Protein AF-X0QUI5-F1 (afdb_monomer_lite)

pLDDT: mean 80.78, std 7.94, range [57.03, 90.5]

Structure (mmCIF, N/CA/C/O backbone):
data_AF-X0QUI5-F1
#
_entry.id   AF-X0QUI5-F1
#
loop_
_atom_site.group_PDB
_atom_site.id
_atom_site.type_symbol
_atom_site.label_atom_id
_atom_site.label_alt_id
_atom_site.label_comp_id
_atom_site.label_asym_id
_atom_site.label_entity_id
_atom_site.label_seq_id
_atom_site.pdbx_PDB_ins_code
_atom_site.Cartn_x
_atom_site.Cartn_y
_atom_site.Cartn_z
_atom_site.occupancy
_atom_site.B_iso_or_equiv
_atom_site.auth_seq_id
_atom_site.auth_comp_id
_atom_site.auth_asym_id
_atom_site.auth_atom_id
_atom_site.pdbx_PDB_model_num
ATOM 1 N N . MET A 1 1 ? 8.650 -0.040 2.275 1.00 75.00 1 MET A N 1
ATOM 2 C CA . MET A 1 1 ? 8.509 -0.451 0.859 1.00 75.00 1 MET A CA 1
ATOM 3 C C . MET A 1 1 ? 8.317 -1.954 0.786 1.00 75.00 1 MET A C 1
ATOM 5 O O . MET A 1 1 ? 8.929 -2.659 1.582 1.00 75.00 1 MET A O 1
ATOM 9 N N . GLY A 1 2 ? 7.518 -2.452 -0.155 1.00 81.69 2 GLY A N 1
ATOM 10 C CA . GLY A 1 2 ? 7.295 -3.889 -0.333 1.00 81.69 2 GLY A CA 1
ATOM 11 C C . GLY A 1 2 ? 7.463 -4.349 -1.783 1.00 81.69 2 GLY A C 1
ATOM 12 O O . GLY A 1 2 ? 7.806 -3.557 -2.657 1.00 81.69 2 GLY A O 1
ATOM 13 N N . ARG A 1 3 ? 7.306 -5.653 -2.028 1.00 83.38 3 ARG A N 1
ATOM 14 C CA . ARG A 1 3 ? 7.445 -6.259 -3.363 1.00 83.38 3 ARG A CA 1
ATOM 15 C C . ARG A 1 3 ? 6.084 -6.695 -3.885 1.00 83.38 3 ARG A C 1
ATOM 17 O O . ARG A 1 3 ? 5.319 -7.289 -3.129 1.00 83.38 3 ARG A O 1
ATOM 24 N N . VAL A 1 4 ? 5.846 -6.470 -5.172 1.00 84.12 4 VAL A N 1
ATOM 25 C CA . VAL A 1 4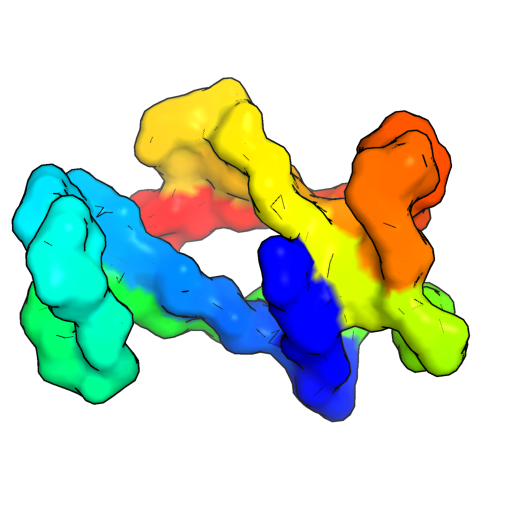 ? 4.746 -7.100 -5.911 1.00 84.12 4 VAL A CA 1
ATOM 26 C C . VAL A 1 4 ? 5.080 -8.578 -6.120 1.00 84.12 4 VAL A C 1
ATOM 28 O O . VAL A 1 4 ? 6.228 -8.935 -6.394 1.00 84.12 4 VAL A O 1
ATOM 31 N N . ARG A 1 5 ? 4.088 -9.452 -5.966 1.00 82.69 5 ARG A N 1
ATOM 32 C CA . ARG A 1 5 ? 4.175 -10.894 -6.202 1.00 82.69 5 ARG A CA 1
ATOM 33 C C . ARG A 1 5 ? 3.120 -11.259 -7.237 1.00 82.69 5 ARG A C 1
ATOM 35 O O . ARG A 1 5 ? 1.942 -11.082 -6.973 1.00 82.69 5 ARG A O 1
ATOM 42 N N . GLN A 1 6 ? 3.544 -11.726 -8.413 1.00 82.00 6 GLN A N 1
ATOM 43 C CA . GLN A 1 6 ? 2.631 -12.137 -9.495 1.00 82.00 6 GLN A CA 1
ATOM 44 C C . GLN A 1 6 ? 1.575 -11.065 -9.857 1.00 82.00 6 GLN A C 1
ATOM 46 O O . GLN A 1 6 ? 0.416 -11.383 -10.078 1.00 82.00 6 GLN A O 1
ATOM 51 N N . GLY A 1 7 ? 1.965 -9.785 -9.887 1.00 82.19 7 GLY A N 1
ATOM 52 C CA . GLY A 1 7 ? 1.044 -8.672 -10.172 1.00 82.19 7 GLY A CA 1
ATOM 53 C C . GLY A 1 7 ? 0.189 -8.214 -8.983 1.00 82.19 7 GLY A C 1
ATOM 54 O O . GLY A 1 7 ? -0.574 -7.265 -9.121 1.00 82.19 7 GLY A O 1
ATOM 55 N N . ILE A 1 8 ? 0.341 -8.825 -7.805 1.00 86.00 8 ILE A N 1
ATOM 56 C CA . ILE A 1 8 ? -0.405 -8.476 -6.592 1.00 86.00 8 ILE A CA 1
ATOM 57 C C . ILE A 1 8 ? 0.539 -7.899 -5.535 1.00 86.00 8 ILE A C 1
ATOM 59 O O . ILE A 1 8 ? 1.589 -8.466 -5.219 1.00 86.00 8 ILE A O 1
ATOM 63 N N . PHE A 1 9 ? 0.165 -6.762 -4.958 1.00 88.31 9 PHE A N 1
ATOM 64 C CA . PHE A 1 9 ? 0.799 -6.208 -3.772 1.00 88.31 9 PHE A CA 1
ATOM 65 C C . PHE A 1 9 ? -0.075 -6.467 -2.536 1.00 88.31 9 PHE A C 1
ATOM 67 O O . PHE A 1 9 ? -1.152 -5.877 -2.435 1.00 88.31 9 PHE A O 1
ATOM 74 N N . PRO A 1 10 ? 0.362 -7.316 -1.587 1.00 88.12 10 PRO A N 1
ATOM 75 C CA . PRO A 1 10 ? -0.374 -7.532 -0.348 1.00 88.12 10 PRO A CA 1
ATOM 76 C C . PRO A 1 10 ? -0.124 -6.363 0.613 1.00 88.12 10 PRO A C 1
ATOM 78 O O . PRO A 1 10 ? 0.944 -6.258 1.226 1.00 88.12 10 PRO A O 1
ATOM 81 N N . LEU A 1 11 ? -1.107 -5.475 0.740 1.00 89.06 11 LEU A N 1
ATOM 82 C CA . LEU A 1 11 ? -1.090 -4.382 1.703 1.00 89.06 11 LEU A CA 1
ATOM 83 C C . LEU A 1 11 ? -1.601 -4.888 3.053 1.00 89.06 11 LEU A C 1
ATOM 85 O O . LEU A 1 11 ? -2.751 -5.302 3.167 1.00 89.06 11 LEU A O 1
ATOM 89 N N . LEU A 1 12 ? -0.757 -4.806 4.079 1.00 88.19 12 LEU A N 1
ATOM 90 C CA . LEU A 1 12 ? -1.150 -5.020 5.470 1.00 88.19 12 LEU A CA 1
ATOM 91 C C . LEU A 1 12 ? -1.258 -3.665 6.166 1.00 88.19 12 LEU A C 1
ATOM 93 O O . LEU A 1 12 ? -0.297 -2.894 6.139 1.00 88.19 12 LEU A O 1
ATOM 97 N N . TYR A 1 13 ? -2.401 -3.376 6.781 1.00 86.38 13 TYR A N 1
ATOM 98 C CA . TYR A 1 13 ? -2.630 -2.105 7.467 1.00 86.38 13 TYR A CA 1
ATOM 99 C C . TYR A 1 13 ? -3.531 -2.267 8.687 1.00 86.38 13 TYR A C 1
ATOM 101 O O . TYR A 1 13 ? -4.287 -3.224 8.815 1.00 86.38 13 TYR A O 1
ATOM 109 N N . THR A 1 14 ? -3.444 -1.316 9.607 1.00 84.75 14 THR A N 1
ATOM 110 C CA . THR A 1 14 ? -4.312 -1.234 10.778 1.00 84.75 14 THR A CA 1
ATOM 111 C C . THR A 1 14 ? -4.596 0.228 11.077 1.00 84.75 14 THR A C 1
ATOM 113 O O . THR A 1 14 ? -3.745 1.088 10.850 1.00 84.75 14 THR A O 1
ATOM 116 N N . THR A 1 15 ? -5.784 0.503 11.598 1.00 78.56 15 THR A N 1
ATOM 117 C CA . THR A 1 15 ? -6.158 1.812 12.145 1.00 78.56 15 THR A CA 1
ATOM 118 C C . THR A 1 15 ? -6.088 1.825 13.674 1.00 78.56 15 THR A C 1
ATOM 120 O O . THR A 1 15 ? -6.382 2.840 14.303 1.00 78.56 15 THR A O 1
ATOM 123 N N . GLN A 1 16 ? -5.689 0.708 14.300 1.00 79.88 16 GLN A N 1
ATOM 124 C CA . GLN A 1 16 ? -5.636 0.590 15.751 1.00 79.88 16 GLN A CA 1
ATOM 125 C C . GLN A 1 16 ? -4.329 1.169 16.324 1.00 79.88 16 GLN A C 1
ATOM 127 O O . GLN A 1 16 ? -3.243 0.860 15.827 1.00 79.88 16 GLN A O 1
ATOM 132 N N . PRO A 1 17 ? -4.385 1.923 17.441 1.00 70.06 17 PRO A N 1
ATOM 133 C CA . PRO A 1 17 ? -3.194 2.494 18.086 1.00 70.06 17 PRO A CA 1
ATOM 134 C C . PRO A 1 17 ? -2.192 1.446 18.597 1.00 70.06 17 PRO A C 1
ATOM 136 O O . PRO A 1 17 ? -1.021 1.743 18.821 1.00 70.06 17 PRO A O 1
ATOM 139 N N . GLN A 1 18 ? -2.653 0.207 18.794 1.00 65.62 18 GLN A N 1
ATOM 140 C CA . GLN A 1 18 ? -1.898 -0.913 19.370 1.00 65.62 18 GLN A CA 1
ATOM 141 C C . GLN A 1 18 ? -0.794 -1.446 18.438 1.00 65.62 18 GLN A C 1
ATOM 143 O O . GLN A 1 18 ? 0.018 -2.272 18.858 1.00 65.62 18 GLN A O 1
ATOM 148 N N . ALA A 1 19 ? -0.710 -0.929 17.207 1.00 64.94 19 ALA A N 1
ATOM 149 C CA . ALA A 1 19 ? 0.326 -1.255 16.230 1.00 64.94 19 ALA A CA 1
ATOM 150 C C . ALA A 1 19 ? 1.763 -1.034 16.738 1.00 64.94 19 ALA A C 1
ATOM 152 O O . ALA A 1 19 ? 2.700 -1.654 16.234 1.00 64.94 19 ALA A O 1
ATOM 153 N N . LEU A 1 20 ? 1.937 -0.178 17.752 1.00 63.56 20 LEU A N 1
ATOM 154 C CA . LEU A 1 20 ? 3.235 0.183 18.331 1.00 63.56 20 LEU A CA 1
ATOM 155 C C . LEU A 1 20 ? 4.010 -1.008 18.919 1.00 63.56 20 LEU A C 1
ATOM 157 O O . LEU A 1 20 ? 5.234 -0.944 18.985 1.00 63.56 20 LEU A O 1
ATOM 161 N N . ASN A 1 21 ? 3.335 -2.104 19.282 1.00 73.50 21 ASN A N 1
ATOM 162 C CA . ASN A 1 21 ? 3.985 -3.307 19.823 1.00 73.50 21 ASN A CA 1
ATOM 163 C C . ASN A 1 21 ? 4.337 -4.360 18.758 1.00 73.50 21 ASN A C 1
ATOM 165 O O . ASN A 1 21 ? 4.748 -5.468 19.099 1.00 73.50 21 ASN A O 1
ATOM 169 N N . GLY A 1 22 ? 4.205 -4.014 17.474 1.00 72.19 22 GLY A N 1
ATOM 170 C CA . GLY A 1 22 ? 4.393 -4.938 16.364 1.00 72.19 22 GLY A CA 1
ATOM 171 C C . GLY A 1 22 ? 3.174 -5.843 16.189 1.00 72.19 22 GLY A C 1
ATOM 172 O O . GLY A 1 22 ? 2.735 -6.525 17.110 1.00 72.19 22 GLY A O 1
ATOM 173 N N . MET A 1 23 ? 2.616 -5.854 14.983 1.00 83.12 23 MET A N 1
ATOM 174 C CA . MET A 1 23 ? 1.498 -6.728 14.626 1.00 83.12 23 MET A CA 1
ATOM 175 C C . MET A 1 23 ? 1.967 -7.786 13.638 1.00 83.12 23 MET A C 1
ATOM 177 O O . MET A 1 23 ? 2.836 -7.534 12.801 1.00 83.12 23 MET A O 1
ATOM 181 N N . GLN A 1 24 ? 1.378 -8.975 13.730 1.00 84.38 24 GLN A N 1
ATOM 182 C CA . GLN A 1 24 ? 1.632 -10.074 12.809 1.00 84.38 24 GLN A CA 1
ATOM 183 C C . GLN A 1 24 ? 0.358 -10.422 12.046 1.00 84.38 24 GLN A C 1
ATOM 185 O O . GLN A 1 24 ? -0.754 -10.059 12.429 1.00 84.38 24 GLN A O 1
ATOM 190 N N . ARG A 1 25 ? 0.514 -11.145 10.936 1.00 82.12 25 ARG A N 1
ATOM 191 C CA . ARG A 1 25 ? -0.632 -11.658 10.184 1.00 82.12 25 ARG A CA 1
ATOM 192 C C . ARG A 1 25 ? -1.484 -12.541 11.105 1.00 82.12 25 ARG A C 1
ATOM 194 O O . ARG A 1 25 ? -0.951 -13.433 11.757 1.00 82.12 25 ARG A O 1
ATOM 201 N N . GLY A 1 26 ? -2.785 -12.267 11.166 1.00 81.00 26 GLY A N 1
ATOM 202 C CA . GLY A 1 26 ? -3.710 -12.920 12.098 1.00 81.00 26 GLY A CA 1
ATOM 203 C C . GLY A 1 26 ? -3.888 -12.199 13.440 1.00 81.00 26 GLY A C 1
ATOM 204 O O . GLY A 1 26 ? -4.739 -12.602 14.226 1.00 81.00 26 GLY A O 1
ATOM 205 N N . THR A 1 27 ? -3.144 -11.120 13.716 1.00 85.94 27 THR A N 1
ATOM 206 C CA . THR A 1 27 ? -3.450 -10.237 14.850 1.00 85.94 27 THR A CA 1
ATOM 207 C C . THR A 1 27 ? -4.784 -9.523 14.608 1.00 85.94 27 THR A C 1
ATOM 209 O O . THR A 1 27 ? -5.010 -8.972 13.530 1.00 85.94 27 THR A O 1
ATOM 212 N N . ASN A 1 28 ? -5.660 -9.508 15.619 1.00 82.19 28 ASN A N 1
ATOM 213 C CA . ASN A 1 28 ? -6.934 -8.787 15.561 1.00 82.19 28 ASN A CA 1
ATOM 214 C C . ASN A 1 28 ? -6.713 -7.311 15.196 1.00 82.19 28 ASN A C 1
ATOM 216 O O . ASN A 1 28 ? -5.843 -6.655 15.761 1.00 82.19 28 ASN A O 1
ATOM 220 N N . GLY A 1 29 ? -7.507 -6.802 14.251 1.00 82.50 29 GLY A N 1
ATOM 221 C CA . GLY A 1 29 ? -7.402 -5.422 13.768 1.00 82.50 29 GLY A CA 1
ATOM 222 C C . GLY A 1 29 ? -6.308 -5.170 12.726 1.00 82.50 29 GLY A C 1
ATOM 223 O O . GLY A 1 29 ? -6.152 -4.025 12.300 1.00 82.50 29 GLY A O 1
ATOM 224 N N . LEU A 1 30 ? -5.550 -6.192 12.305 1.00 87.81 30 LEU A N 1
ATOM 225 C CA . LEU A 1 30 ? -4.706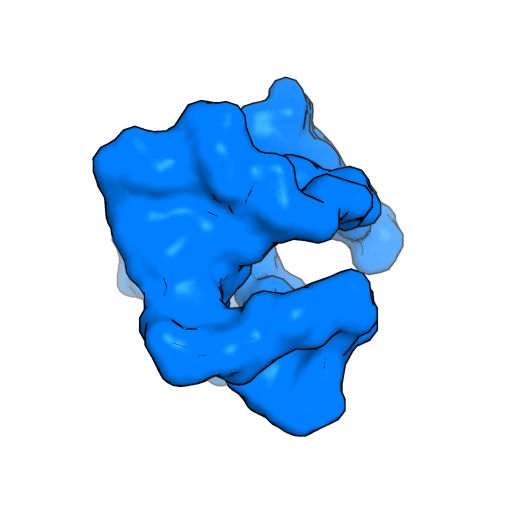 -6.115 11.112 1.00 87.81 30 LEU A CA 1
ATOM 226 C C . LEU A 1 30 ? -5.519 -6.549 9.889 1.00 87.81 30 LEU A C 1
ATOM 228 O O . LEU A 1 30 ? -5.988 -7.683 9.812 1.00 87.81 30 LEU A O 1
ATOM 232 N N . HIS A 1 31 ? -5.649 -5.647 8.929 1.00 88.00 31 HIS A N 1
ATOM 233 C CA . HIS A 1 31 ? -6.345 -5.868 7.672 1.00 88.00 31 HIS A CA 1
ATOM 234 C C . HIS A 1 31 ? -5.350 -6.214 6.569 1.00 88.00 31 HIS A C 1
ATOM 236 O O . HIS A 1 31 ? -4.227 -5.703 6.539 1.00 88.00 31 HIS A O 1
ATOM 242 N N . GLU A 1 32 ? -5.780 -7.074 5.651 1.00 89.69 32 GLU A N 1
ATOM 243 C CA . GLU A 1 32 ? -5.042 -7.411 4.443 1.00 89.69 32 GLU A CA 1
ATOM 244 C C . GLU A 1 32 ? -5.873 -7.069 3.214 1.00 89.69 32 GLU A C 1
ATOM 246 O O . GLU A 1 32 ? -7.043 -7.436 3.127 1.00 89.69 32 GLU A O 1
ATOM 251 N N . LYS A 1 33 ? -5.252 -6.377 2.259 1.00 88.62 33 LYS A N 1
ATOM 252 C CA . LYS A 1 33 ? -5.867 -6.005 0.990 1.00 88.62 33 LYS A CA 1
ATOM 253 C C . LYS A 1 33 ? -4.925 -6.340 -0.152 1.00 88.62 33 LYS A C 1
ATOM 255 O O . LYS A 1 33 ? -3.788 -5.868 -0.197 1.00 88.62 33 LYS A O 1
ATOM 260 N N . GLU A 1 34 ? -5.403 -7.156 -1.078 1.00 89.94 34 GLU A N 1
ATOM 261 C CA . GLU A 1 34 ? -4.677 -7.481 -2.299 1.00 89.94 34 GLU A CA 1
ATOM 262 C C . GLU A 1 34 ? -4.870 -6.356 -3.311 1.00 89.94 34 GLU A C 1
ATOM 264 O O . GLU A 1 34 ? -5.983 -6.056 -3.741 1.00 89.94 34 GLU A O 1
ATOM 269 N N . ILE A 1 35 ? -3.776 -5.686 -3.666 1.00 88.19 35 ILE A N 1
ATOM 270 C CA . ILE A 1 35 ? -3.803 -4.603 -4.639 1.00 88.19 35 ILE A CA 1
ATOM 271 C C . ILE A 1 35 ? -3.224 -5.112 -5.947 1.00 88.19 35 ILE A C 1
ATOM 273 O O . ILE A 1 35 ? -2.027 -5.377 -6.044 1.00 88.19 35 ILE A O 1
ATOM 277 N N . GLU A 1 36 ? -4.065 -5.191 -6.972 1.00 85.75 36 GLU A N 1
ATOM 278 C CA . GLU A 1 36 ? -3.597 -5.427 -8.334 1.00 85.75 36 GLU A CA 1
ATOM 279 C C . GLU A 1 36 ? -2.717 -4.266 -8.800 1.00 85.75 36 GLU A 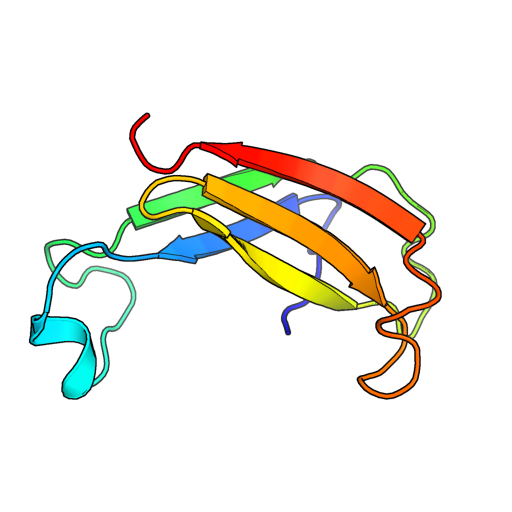C 1
ATOM 281 O O . GLU A 1 36 ? -3.103 -3.089 -8.706 1.00 85.75 36 GLU A O 1
ATOM 286 N N . PHE A 1 37 ? -1.543 -4.627 -9.302 1.00 79.56 37 PHE A N 1
ATOM 287 C CA . PHE A 1 37 ? -0.522 -3.745 -9.831 1.00 79.56 37 PHE A CA 1
ATOM 288 C C . PHE A 1 37 ? -0.223 -4.130 -11.277 1.00 79.56 37 PHE A C 1
ATOM 290 O O . PHE A 1 37 ? 0.279 -5.215 -11.565 1.00 79.56 37 PHE A O 1
ATOM 297 N N . SER A 1 38 ? -0.482 -3.195 -12.183 1.00 70.94 38 SER A N 1
ATOM 298 C CA . SER A 1 38 ? -0.137 -3.294 -13.597 1.00 70.94 38 SER A CA 1
ATOM 299 C C . SER A 1 38 ? 0.931 -2.245 -13.903 1.00 70.94 38 SER A C 1
ATOM 301 O O . SER A 1 38 ? 0.632 -1.056 -13.982 1.00 70.94 38 SER A O 1
ATOM 303 N N . GLY A 1 39 ? 2.187 -2.658 -14.030 1.00 65.62 39 GLY A N 1
ATOM 304 C CA . GLY A 1 39 ? 3.306 -1.761 -14.317 1.00 65.62 39 GLY A CA 1
ATOM 305 C C . GLY A 1 39 ? 4.548 -2.545 -14.717 1.00 65.62 39 GLY A C 1
ATOM 306 O O . GLY A 1 39 ? 4.549 -3.775 -14.630 1.00 65.62 39 GLY A O 1
ATOM 307 N N . ASP A 1 40 ? 5.595 -1.846 -15.154 1.00 66.38 40 ASP A N 1
ATOM 308 C CA . ASP A 1 40 ? 6.890 -2.480 -15.389 1.00 66.38 40 ASP A CA 1
ATOM 309 C C . ASP A 1 40 ? 7.467 -2.950 -14.045 1.00 66.38 40 ASP A C 1
ATOM 311 O O . ASP A 1 40 ? 7.961 -2.166 -13.239 1.00 66.38 40 ASP A O 1
ATOM 315 N N . MET A 1 41 ? 7.341 -4.251 -13.779 1.00 68.25 41 MET A N 1
ATOM 316 C CA . MET A 1 41 ? 7.872 -4.921 -12.587 1.00 68.25 41 MET A CA 1
ATOM 317 C C . MET A 1 41 ? 9.310 -5.393 -12.819 1.00 68.25 41 MET A C 1
ATOM 319 O O . MET A 1 41 ? 9.715 -6.455 -12.331 1.00 68.25 41 MET A O 1
ATOM 323 N N . SER A 1 42 ? 10.072 -4.633 -13.606 1.00 67.00 42 SER A N 1
ATOM 324 C CA . SER A 1 42 ? 11.489 -4.861 -13.839 1.00 67.00 42 SER A CA 1
ATOM 325 C C . SER A 1 42 ? 12.258 -4.982 -12.517 1.00 67.00 42 SER A C 1
ATOM 327 O O . SER A 1 42 ? 11.840 -4.534 -11.440 1.00 67.00 42 SER A O 1
ATOM 329 N N . LYS A 1 43 ? 13.387 -5.700 -12.568 1.00 65.75 43 LYS A N 1
ATOM 330 C CA . LYS A 1 43 ? 14.185 -6.017 -11.378 1.00 65.75 43 LYS A CA 1
ATOM 331 C C . LYS A 1 43 ? 14.569 -4.733 -10.640 1.00 65.75 43 LYS A C 1
ATOM 333 O O . LYS A 1 43 ? 15.362 -3.956 -11.145 1.00 65.75 43 LYS A O 1
ATOM 338 N N . GLY A 1 44 ? 14.083 -4.588 -9.410 1.00 72.81 44 GLY A N 1
ATOM 339 C CA . GLY A 1 44 ? 14.443 -3.473 -8.529 1.00 72.81 44 GLY A CA 1
ATOM 340 C C . GLY A 1 44 ? 13.243 -2.658 -8.064 1.00 72.81 44 GLY A C 1
ATOM 341 O O . GLY A 1 44 ? 13.277 -2.162 -6.942 1.00 72.81 44 GLY A O 1
ATOM 342 N N . MET A 1 45 ? 12.158 -2.630 -8.845 1.00 78.62 45 MET A N 1
ATOM 343 C CA . MET A 1 45 ? 10.947 -1.878 -8.513 1.00 78.62 45 MET A CA 1
ATOM 344 C C . MET A 1 45 ? 10.284 -2.379 -7.221 1.00 78.62 45 MET A C 1
ATOM 346 O O . MET A 1 45 ? 10.147 -3.582 -6.960 1.00 78.62 45 MET A O 1
ATOM 350 N N . ARG A 1 46 ? 9.875 -1.431 -6.380 1.00 85.25 46 ARG A N 1
ATOM 351 C CA . ARG A 1 46 ? 9.269 -1.639 -5.063 1.00 85.25 46 ARG A CA 1
ATOM 352 C C . ARG A 1 46 ? 8.020 -0.785 -4.941 1.00 85.25 46 ARG A C 1
ATOM 354 O O . ARG A 1 46 ? 7.978 0.335 -5.432 1.00 85.25 46 ARG A O 1
ATOM 361 N N . VAL A 1 47 ? 7.037 -1.284 -4.201 1.00 87.56 47 VAL A N 1
ATOM 362 C CA . VAL A 1 47 ? 5.862 -0.488 -3.844 1.00 87.56 47 VAL A CA 1
ATOM 363 C C . VAL A 1 47 ? 6.200 0.396 -2.651 1.00 87.56 47 VAL A C 1
ATOM 365 O O . VAL A 1 47 ? 6.615 -0.088 -1.586 1.00 87.56 47 VAL A O 1
ATOM 368 N N . PHE A 1 48 ? 6.005 1.693 -2.833 1.00 87.88 48 PHE A N 1
ATOM 369 C CA . PHE A 1 48 ? 6.045 2.710 -1.798 1.00 87.88 48 PHE A CA 1
ATOM 370 C C . PHE A 1 48 ? 4.627 3.212 -1.532 1.00 87.88 48 PHE A C 1
ATOM 372 O O . PHE A 1 48 ? 3.873 3.455 -2.467 1.00 87.88 48 PHE A O 1
ATOM 379 N N . GLY A 1 49 ? 4.265 3.338 -0.255 1.00 88.56 49 GLY A N 1
ATOM 380 C CA . GLY A 1 49 ? 2.978 3.882 0.163 1.00 88.56 49 GLY A CA 1
ATOM 381 C C . GLY A 1 49 ? 3.170 5.248 0.799 1.00 88.56 49 GLY A C 1
ATOM 382 O O . GLY A 1 49 ? 3.938 5.376 1.753 1.00 88.56 49 GLY A O 1
ATOM 383 N N . LYS A 1 50 ? 2.470 6.251 0.279 1.00 87.94 50 LYS A N 1
ATOM 384 C CA . LYS A 1 50 ? 2.397 7.599 0.833 1.00 87.94 50 LYS A CA 1
ATOM 385 C C . LYS A 1 50 ? 1.042 7.782 1.505 1.00 87.94 50 LYS A C 1
ATOM 387 O O . LYS A 1 50 ? 0.013 7.554 0.880 1.00 87.94 50 LYS A O 1
ATOM 392 N N . ILE A 1 51 ? 1.039 8.218 2.759 1.00 87.06 51 ILE A N 1
ATOM 393 C CA . ILE A 1 51 ? -0.198 8.605 3.446 1.00 87.06 51 ILE A CA 1
ATOM 394 C C . ILE A 1 51 ? -0.684 9.920 2.834 1.00 87.06 51 ILE A C 1
ATOM 396 O O . ILE A 1 51 ? 0.087 10.881 2.758 1.00 87.06 51 ILE A O 1
ATOM 400 N N . VAL A 1 52 ? -1.930 9.938 2.361 1.00 87.81 52 VAL A N 1
ATOM 401 C CA . VAL A 1 52 ? -2.563 11.129 1.778 1.00 87.81 52 VAL A CA 1
ATOM 402 C C . VAL A 1 52 ? -3.445 11.802 2.825 1.00 87.81 52 VAL A C 1
ATOM 404 O O . VAL A 1 52 ? -3.305 13.001 3.056 1.00 87.81 52 VAL A O 1
ATOM 407 N N . ASP A 1 53 ? -4.283 11.025 3.511 1.00 86.50 53 ASP A N 1
ATOM 408 C CA . ASP A 1 53 ? -5.101 11.473 4.639 1.00 86.50 53 ASP A CA 1
ATOM 409 C C . ASP A 1 53 ? -5.288 10.338 5.669 1.00 86.50 53 ASP A C 1
ATOM 411 O O . ASP A 1 53 ? -4.593 9.323 5.620 1.00 86.50 53 ASP A O 1
ATOM 415 N N . SER A 1 54 ? -6.191 10.515 6.640 1.00 83.25 54 SER A N 1
ATOM 416 C CA . SER A 1 54 ? -6.414 9.535 7.712 1.00 83.25 54 SER A CA 1
ATOM 417 C C . SER A 1 54 ? -6.931 8.178 7.225 1.00 83.25 54 SER A C 1
ATOM 419 O O . SER A 1 54 ? -6.770 7.186 7.931 1.00 83.25 54 SER A O 1
ATOM 421 N N . ASN A 1 55 ? -7.555 8.135 6.048 1.00 86.06 55 ASN A N 1
ATOM 422 C CA . ASN A 1 55 ? -8.277 6.981 5.521 1.00 86.06 55 ASN A CA 1
ATOM 423 C C . ASN A 1 55 ? -7.787 6.559 4.130 1.00 86.06 55 ASN A C 1
ATOM 425 O O . ASN A 1 55 ? -8.284 5.575 3.585 1.00 86.06 55 ASN A O 1
ATOM 429 N N . SER A 1 56 ? -6.834 7.280 3.542 1.00 88.81 56 SER A N 1
ATOM 430 C CA . SER A 1 56 ? -6.347 6.999 2.201 1.00 88.81 56 SER A CA 1
ATOM 431 C C . SER A 1 56 ? -4.825 7.017 2.103 1.00 88.81 56 SER A C 1
ATOM 433 O O . SER A 1 56 ? -4.112 7.825 2.712 1.00 88.81 56 SER A O 1
ATOM 435 N N . ILE A 1 57 ? -4.319 6.093 1.290 1.00 90.50 57 ILE A N 1
ATOM 436 C CA . ILE A 1 57 ? -2.913 6.039 0.901 1.00 90.50 57 ILE A CA 1
ATOM 437 C C . ILE A 1 57 ? -2.795 6.025 -0.618 1.00 90.50 57 ILE A C 1
ATOM 439 O O . ILE A 1 57 ? -3.650 5.497 -1.326 1.00 90.50 57 ILE A O 1
ATOM 443 N N . GLU A 1 58 ? -1.697 6.562 -1.122 1.00 90.38 58 GLU A N 1
ATOM 444 C CA . GLU A 1 58 ? -1.290 6.431 -2.512 1.00 90.38 58 GLU A CA 1
ATOM 445 C C . GLU A 1 58 ? -0.156 5.410 -2.595 1.00 90.38 58 GLU A C 1
ATOM 447 O O . GLU A 1 58 ? 0.848 5.523 -1.889 1.00 90.38 58 GLU A O 1
ATOM 452 N N . LEU A 1 59 ? -0.322 4.393 -3.438 1.00 88.88 59 LEU A N 1
ATOM 453 C CA . LEU A 1 59 ? 0.716 3.411 -3.719 1.00 88.88 59 LEU A CA 1
ATOM 454 C C . LEU A 1 59 ? 1.383 3.711 -5.062 1.00 88.88 59 LEU A C 1
ATOM 456 O O . LEU A 1 59 ? 0.695 3.877 -6.072 1.00 88.88 59 LEU A O 1
ATOM 460 N N . CYS A 1 60 ? 2.716 3.708 -5.064 1.00 86.94 60 CYS A N 1
ATOM 461 C CA . CYS A 1 60 ? 3.548 4.002 -6.228 1.00 86.94 60 CYS A CA 1
ATOM 462 C C . CYS A 1 60 ? 4.666 2.971 -6.409 1.00 86.94 60 CYS A C 1
ATOM 464 O O . CYS A 1 60 ? 5.085 2.344 -5.432 1.00 86.94 60 CYS A O 1
ATOM 466 N N . LEU A 1 61 ? 5.183 2.821 -7.633 1.00 86.19 61 LEU A N 1
ATOM 467 C CA . LEU A 1 61 ? 6.412 2.069 -7.896 1.00 86.19 61 LEU A CA 1
ATOM 468 C C . LEU A 1 61 ? 7.622 3.000 -7.897 1.00 86.19 61 LEU A C 1
ATOM 470 O O . LEU A 1 61 ? 7.621 4.054 -8.536 1.00 86.19 61 LEU A O 1
ATOM 474 N N . VAL A 1 62 ? 8.654 2.579 -7.172 1.00 85.75 62 VAL A N 1
ATOM 475 C CA . VAL A 1 62 ? 9.944 3.263 -7.066 1.00 85.75 62 VAL A CA 1
ATOM 476 C C . VAL A 1 62 ? 11.066 2.230 -7.099 1.00 85.75 62 VAL A C 1
ATOM 478 O O . VAL A 1 62 ? 10.919 1.136 -6.553 1.00 85.75 62 VAL A O 1
ATOM 481 N N . GLU A 1 63 ? 12.205 2.559 -7.700 1.00 81.94 63 GLU A N 1
ATOM 482 C CA . GL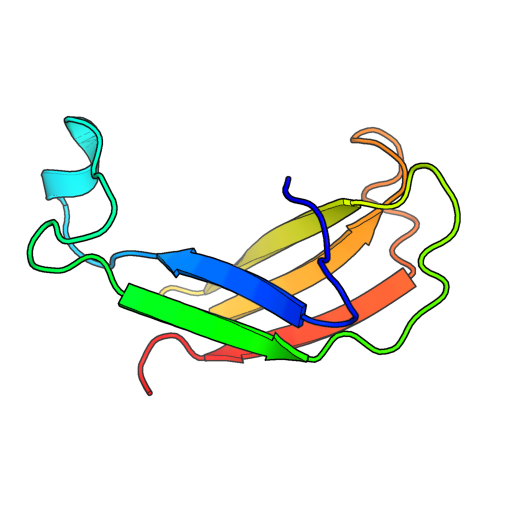U A 1 63 ? 13.382 1.677 -7.670 1.00 81.94 63 GLU A CA 1
ATOM 483 C C . GLU A 1 63 ? 14.056 1.683 -6.293 1.00 81.94 63 GLU A C 1
ATOM 485 O O . GLU A 1 63 ? 14.470 0.647 -5.766 1.00 81.94 63 GLU A O 1
ATOM 490 N N . ASN A 1 64 ? 14.137 2.861 -5.677 1.00 80.94 64 ASN A N 1
ATOM 491 C CA . ASN A 1 64 ? 14.757 3.076 -4.377 1.00 80.94 64 ASN A CA 1
ATOM 492 C C . ASN A 1 64 ? 14.141 4.312 -3.683 1.00 80.94 64 ASN A C 1
ATOM 494 O O . ASN A 1 64 ? 13.212 4.937 -4.194 1.00 80.94 64 ASN A O 1
ATOM 498 N N . GLN A 1 65 ? 14.630 4.641 -2.483 1.00 77.62 65 GLN A N 1
ATOM 499 C CA . GLN A 1 65 ? 14.103 5.752 -1.682 1.00 77.62 65 GLN A CA 1
ATOM 500 C C . GLN A 1 65 ? 14.409 7.136 -2.276 1.00 77.62 65 GLN A C 1
ATOM 502 O O . GLN A 1 65 ? 13.665 8.083 -2.037 1.00 77.62 65 GLN A O 1
ATOM 507 N N . GLU A 1 66 ? 15.492 7.261 -3.035 1.00 80.56 66 GLU A N 1
ATOM 508 C CA . GLU A 1 66 ? 15.937 8.519 -3.638 1.00 80.56 66 GLU A CA 1
ATOM 509 C C . GLU A 1 66 ? 15.041 8.887 -4.831 1.00 80.56 66 GLU A C 1
ATOM 511 O O . GLU A 1 66 ? 14.687 10.050 -5.014 1.00 80.56 66 GLU A O 1
ATOM 516 N N . ASN A 1 67 ? 14.543 7.881 -5.557 1.00 72.69 67 ASN A N 1
ATOM 517 C CA . ASN A 1 67 ? 13.621 8.040 -6.685 1.00 72.69 67 ASN A CA 1
ATOM 518 C C . ASN A 1 67 ? 12.139 8.147 -6.269 1.00 72.69 67 ASN A C 1
ATOM 520 O O . ASN A 1 67 ? 11.252 7.990 -7.106 1.00 72.69 67 ASN A O 1
ATOM 524 N N . ILE A 1 68 ? 11.821 8.457 -5.001 1.00 74.69 68 ILE A N 1
ATOM 525 C CA . ILE A 1 68 ? 10.422 8.656 -4.563 1.00 74.69 68 ILE A CA 1
ATOM 526 C C . ILE A 1 68 ? 9.718 9.771 -5.345 1.00 74.69 68 ILE A C 1
ATOM 528 O O . ILE A 1 68 ? 8.495 9.763 -5.410 1.00 74.69 68 ILE A O 1
ATOM 532 N N . ASN A 1 69 ? 10.438 10.716 -5.950 1.00 74.56 69 ASN A N 1
ATOM 533 C CA . ASN A 1 69 ? 9.832 11.764 -6.780 1.00 74.56 69 ASN A CA 1
ATOM 534 C C . ASN A 1 69 ? 9.603 11.328 -8.239 1.00 74.56 69 ASN A C 1
ATOM 536 O O . ASN A 1 69 ? 8.793 11.933 -8.936 1.00 74.56 69 ASN A O 1
ATOM 540 N N . GLU A 1 70 ? 10.247 10.249 -8.681 1.00 71.31 70 GLU A N 1
ATOM 541 C CA . GLU A 1 70 ? 10.177 9.693 -10.039 1.00 71.31 70 GLU A CA 1
ATOM 542 C C . GLU A 1 70 ? 9.207 8.504 -10.079 1.00 71.31 70 GLU A C 1
ATOM 544 O O . GLU A 1 70 ? 9.510 7.403 -10.532 1.00 71.31 70 GLU A O 1
ATOM 549 N N . GLN A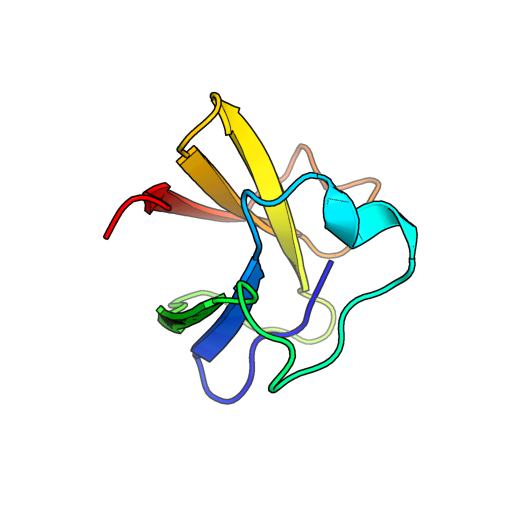 1 71 ? 8.018 8.725 -9.521 1.00 71.62 71 GLN A N 1
ATOM 550 C CA . GLN A 1 71 ? 7.013 7.688 -9.313 1.00 71.62 71 GLN A CA 1
ATOM 551 C C . GLN A 1 71 ? 6.451 7.216 -10.650 1.00 71.62 71 GLN A C 1
ATOM 553 O O . GLN A 1 71 ? 5.883 8.008 -11.405 1.00 71.62 71 GLN A O 1
ATOM 558 N N . SER A 1 72 ? 6.519 5.912 -10.894 1.00 67.94 72 SER A N 1
ATOM 559 C CA . SER A 1 72 ? 5.752 5.265 -11.956 1.00 67.94 72 SER A CA 1
ATOM 560 C C . SER A 1 72 ? 4.566 4.530 -11.335 1.00 67.94 72 SER A C 1
ATOM 562 O O . SER A 1 72 ? 4.695 3.975 -10.247 1.00 67.94 72 SER A O 1
ATOM 564 N N . PHE A 1 73 ? 3.410 4.546 -12.012 1.00 73.56 73 PHE A N 1
ATOM 565 C CA . PHE A 1 73 ? 2.131 3.992 -11.534 1.00 73.56 73 PHE A CA 1
ATOM 566 C C . PHE A 1 73 ? 1.638 4.601 -10.204 1.00 73.56 73 PHE A C 1
ATOM 568 O O . PHE A 1 73 ? 2.333 4.591 -9.198 1.00 73.56 73 PHE A O 1
ATOM 575 N N . LYS A 1 74 ? 0.402 5.105 -10.165 1.00 80.62 74 LYS A N 1
ATOM 576 C CA . LYS A 1 74 ? -0.202 5.653 -8.940 1.00 80.62 74 LYS A CA 1
ATOM 577 C C . LYS A 1 74 ? -1.571 5.048 -8.724 1.00 80.62 74 LYS A C 1
ATOM 579 O O . LYS A 1 74 ? -2.403 5.070 -9.630 1.00 80.62 74 LYS A O 1
ATOM 584 N N . LYS A 1 75 ? -1.808 4.524 -7.525 1.00 84.81 75 LYS A N 1
ATOM 585 C CA . LYS A 1 75 ? -3.104 3.965 -7.141 1.00 84.81 75 LYS A CA 1
ATOM 586 C C . LYS A 1 75 ? -3.493 4.452 -5.758 1.00 84.81 75 LYS A C 1
ATOM 588 O O . LYS A 1 75 ? -2.831 4.126 -4.775 1.00 84.81 75 LYS A O 1
ATOM 593 N N . ALA A 1 76 ? -4.578 5.215 -5.697 1.00 88.00 76 ALA A N 1
ATOM 594 C CA . ALA A 1 76 ? -5.217 5.560 -4.439 1.00 88.00 76 ALA A CA 1
ATOM 595 C C . ALA A 1 76 ? -5.908 4.317 -3.859 1.00 88.00 76 ALA A C 1
ATOM 597 O O . ALA A 1 76 ? -6.573 3.567 -4.578 1.00 88.00 76 ALA A O 1
ATOM 598 N N . VAL A 1 77 ? -5.734 4.097 -2.560 1.00 87.31 77 VAL A N 1
ATOM 599 C CA . VAL A 1 77 ? -6.352 3.008 -1.807 1.00 87.31 77 VAL A CA 1
ATOM 600 C C . VAL A 1 77 ? -7.096 3.610 -0.626 1.00 87.31 77 VAL A C 1
ATOM 602 O O . VAL A 1 77 ? -6.487 4.226 0.246 1.00 87.31 77 VAL A O 1
ATOM 605 N N . ASP A 1 78 ? -8.409 3.397 -0.608 1.00 87.88 78 ASP A N 1
ATOM 606 C CA . ASP A 1 78 ? -9.265 3.669 0.544 1.00 87.88 78 ASP A CA 1
ATOM 607 C C . ASP A 1 78 ? -9.154 2.514 1.552 1.00 87.88 78 ASP A C 1
ATOM 609 O O . ASP A 1 78 ? -9.242 1.333 1.175 1.00 87.88 78 ASP A O 1
ATOM 613 N N . LEU A 1 79 ? -8.919 2.867 2.814 1.00 83.56 79 LEU A N 1
ATOM 614 C CA . LEU A 1 79 ? -8.711 1.956 3.937 1.00 83.56 79 LEU A CA 1
ATOM 615 C C . LEU A 1 79 ? -10.006 1.620 4.697 1.00 83.56 79 LEU A C 1
ATOM 617 O O . LEU A 1 79 ?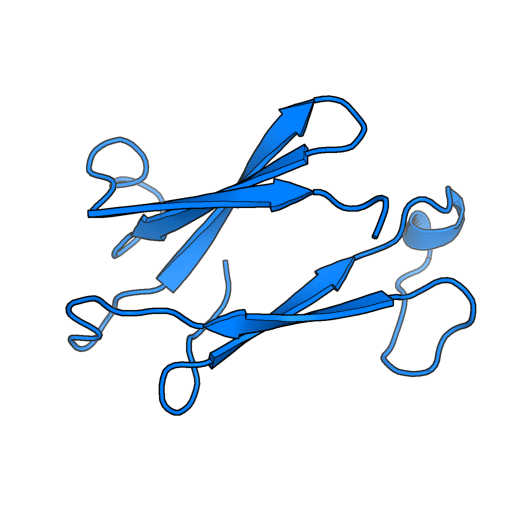 -9.977 0.718 5.534 1.00 83.56 79 LEU A O 1
ATOM 621 N N . ASN A 1 80 ? -11.125 2.292 4.399 1.00 77.06 80 ASN A N 1
ATOM 622 C CA . ASN A 1 80 ? -12.419 2.103 5.073 1.00 77.06 80 ASN A CA 1
ATOM 623 C C . ASN A 1 80 ? -13.329 1.027 4.447 1.00 77.06 80 ASN A C 1
ATOM 625 O O . ASN A 1 80 ? -14.435 0.818 4.945 1.00 77.06 80 ASN A O 1
ATOM 629 N N . ASN A 1 81 ? -12.885 0.376 3.367 1.00 57.03 81 ASN A N 1
ATOM 630 C CA . ASN A 1 81 ? -13.601 -0.711 2.684 1.00 57.03 81 ASN A CA 1
ATOM 631 C C . ASN A 1 81 ? -13.010 -2.074 3.022 1.00 57.03 81 ASN A C 1
ATOM 633 O O . ASN A 1 81 ? -11.808 -2.254 2.697 1.00 57.03 81 ASN A O 1
#

Radius of gyration: 13.18 Å; chains: 1; bounding box: 30×25×35 Å

Sequence (81 aa):
MGRVRQGIFPLLYTTQPQALNGMQRGTNGLHEKEIEFSGDMSKGMRVFGKIVDSNSIELCLVENQENINEQSFKKAVDLNN

Foldseek 3Di:
DAAADPQWDWDWDALDPVCVVPDDVVPPRIDIDIDGHDDPNPPQWGWDWADPDSFKIKIFIDSDPVCPVVTDDIDIDGNPD

Secondary structure (DSSP, 8-state):
-B--BTTEEEEEE---GGGGG---TT-TT-EEEEEE--S---TT-EEEEEE-SSSEEEEEEESSSGGGGS-EEEEEEES--